Protein AF-K7A7V0-F1 (afdb_monomer_lite)

Structure (mmCIF, N/CA/C/O backbone):
data_AF-K7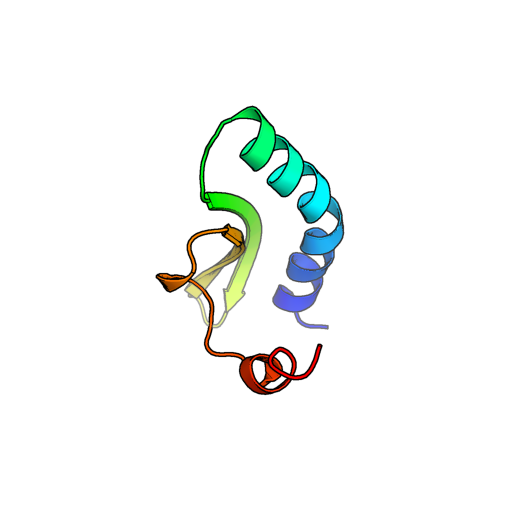A7V0-F1
#
_entry.id   AF-K7A7V0-F1
#
loop_
_atom_site.group_PDB
_atom_site.id
_atom_site.type_symbol
_atom_site.label_atom_id
_atom_site.label_alt_id
_atom_site.label_comp_id
_atom_site.label_asym_id
_atom_site.label_entity_id
_atom_site.label_seq_id
_atom_site.pdbx_PDB_ins_code
_atom_site.Cartn_x
_atom_site.Cartn_y
_atom_site.Cartn_z
_atom_site.occupancy
_atom_site.B_iso_or_equiv
_atom_site.auth_seq_id
_atom_site.auth_comp_id
_atom_site.auth_asym_id
_atom_site.auth_atom_id
_atom_site.pdbx_PDB_model_num
ATOM 1 N N . MET A 1 1 ? -14.822 -10.236 12.368 1.00 57.06 1 MET A N 1
ATOM 2 C CA . MET A 1 1 ? -13.777 -9.560 11.571 1.00 57.06 1 MET A CA 1
ATOM 3 C C . MET A 1 1 ? -13.652 -8.135 12.079 1.00 57.06 1 MET A C 1
ATOM 5 O O . MET A 1 1 ? -14.643 -7.621 12.583 1.00 57.06 1 MET A O 1
ATOM 9 N N . SER A 1 2 ? -12.464 -7.529 12.046 1.00 78.75 2 SER A N 1
ATOM 10 C CA . SER A 1 2 ? -12.320 -6.099 12.353 1.00 78.75 2 SER A CA 1
ATOM 11 C C . SER A 1 2 ? -12.585 -5.276 11.088 1.00 78.75 2 SER A C 1
ATOM 13 O O . SER A 1 2 ? -12.400 -5.783 9.982 1.00 78.75 2 SER A O 1
ATOM 15 N N . GLY A 1 3 ? -12.962 -4.000 11.233 1.00 75.62 3 GLY A N 1
ATOM 16 C CA . GLY A 1 3 ? -13.134 -3.108 10.077 1.00 75.62 3 GLY A CA 1
ATOM 17 C C . GLY A 1 3 ? -11.863 -2.980 9.224 1.00 75.62 3 GLY A C 1
ATOM 18 O O . GLY A 1 3 ? -11.944 -2.786 8.019 1.00 75.62 3 GLY A O 1
ATOM 19 N N . ALA A 1 4 ? -10.682 -3.180 9.820 1.00 77.31 4 ALA A N 1
ATOM 20 C CA . ALA A 1 4 ? -9.423 -3.227 9.080 1.00 77.31 4 ALA A CA 1
ATOM 21 C C . ALA A 1 4 ? -9.323 -4.473 8.184 1.00 77.31 4 ALA A C 1
ATOM 23 O O . ALA A 1 4 ? -8.860 -4.365 7.055 1.00 77.31 4 ALA A O 1
ATOM 24 N N . SER A 1 5 ? -9.795 -5.637 8.649 1.00 77.06 5 SER A N 1
ATOM 25 C CA . SER A 1 5 ? -9.827 -6.866 7.842 1.00 77.06 5 SER A CA 1
ATOM 26 C C . SER A 1 5 ? -10.792 -6.762 6.659 1.00 77.06 5 SER A C 1
ATOM 28 O O . SER A 1 5 ? -10.484 -7.259 5.581 1.00 77.06 5 SER A O 1
ATOM 30 N N . GLU A 1 6 ? -11.940 -6.106 6.840 1.00 81.56 6 GLU A N 1
ATOM 31 C CA . GLU A 1 6 ? -12.914 -5.883 5.761 1.00 81.56 6 GLU A CA 1
ATOM 32 C C . GLU A 1 6 ? -12.362 -4.933 4.694 1.00 81.56 6 GLU A C 1
ATOM 34 O O . GLU A 1 6 ? -12.474 -5.203 3.501 1.00 81.56 6 GLU A O 1
ATOM 39 N N . VAL A 1 7 ? -11.693 -3.859 5.119 1.00 79.56 7 VAL A N 1
ATOM 40 C CA . VAL A 1 7 ? -11.023 -2.920 4.212 1.00 79.56 7 VAL A CA 1
ATOM 41 C C . VAL A 1 7 ? -9.845 -3.584 3.490 1.00 79.56 7 VAL A C 1
ATOM 43 O O . VAL A 1 7 ? -9.675 -3.396 2.288 1.00 79.56 7 VAL A O 1
ATOM 46 N N . ALA A 1 8 ? -9.056 -4.407 4.184 1.00 80.69 8 ALA A N 1
ATOM 47 C CA . ALA A 1 8 ? -7.943 -5.140 3.583 1.00 80.69 8 ALA A CA 1
ATOM 48 C C . ALA A 1 8 ? -8.401 -6.183 2.549 1.00 80.69 8 ALA A C 1
ATOM 50 O O . ALA A 1 8 ? -7.674 -6.447 1.596 1.00 80.69 8 ALA A O 1
ATOM 51 N N . ALA A 1 9 ? -9.613 -6.734 2.668 1.00 83.12 9 ALA A N 1
ATOM 52 C CA . ALA A 1 9 ? -10.157 -7.662 1.673 1.00 83.12 9 ALA A CA 1
ATOM 53 C C . ALA A 1 9 ? -10.319 -7.023 0.277 1.00 83.12 9 ALA A C 1
ATOM 55 O O . ALA A 1 9 ? -10.307 -7.733 -0.728 1.00 83.12 9 ALA A O 1
ATOM 56 N N . LEU A 1 10 ? -10.410 -5.689 0.197 1.00 81.25 10 LEU A N 1
ATOM 57 C CA . LEU A 1 10 ? -10.441 -4.952 -1.070 1.00 81.25 10 LEU A CA 1
ATOM 58 C C . LEU A 1 10 ? -9.081 -4.945 -1.787 1.00 81.25 10 LEU A C 1
ATOM 60 O O . LEU A 1 10 ? -9.033 -4.649 -2.979 1.00 81.25 10 LEU A O 1
ATOM 64 N N . ALA A 1 11 ? -7.984 -5.294 -1.104 1.00 84.25 11 ALA A N 1
ATOM 65 C CA . ALA A 1 11 ? -6.639 -5.298 -1.678 1.00 84.25 11 ALA A CA 1
ATOM 66 C C . ALA A 1 11 ? -6.546 -6.193 -2.918 1.00 84.25 11 ALA A C 1
ATOM 68 O O . ALA A 1 11 ? -6.050 -5.751 -3.949 1.00 84.25 11 ALA A O 1
ATOM 69 N N . VAL A 1 12 ? -7.101 -7.409 -2.850 1.00 83.88 12 VAL A N 1
ATOM 70 C CA . VAL A 1 12 ? -7.040 -8.406 -3.935 1.00 83.88 12 VAL A CA 1
ATOM 71 C C . VAL A 1 12 ? -7.595 -7.857 -5.252 1.00 83.88 12 VAL A C 1
ATOM 73 O O . VAL A 1 12 ? -7.085 -8.178 -6.315 1.00 83.88 12 VAL A O 1
ATOM 76 N N . GLN A 1 13 ? -8.604 -6.986 -5.187 1.00 84.56 13 GLN A N 1
ATOM 77 C CA . GLN A 1 13 ? -9.237 -6.399 -6.372 1.00 84.56 13 GLN A CA 1
ATOM 78 C C . GLN A 1 13 ? -8.401 -5.292 -7.030 1.00 84.56 13 GLN A C 1
ATOM 80 O O . GLN A 1 13 ? -8.717 -4.879 -8.140 1.00 84.56 13 GLN A O 1
ATOM 85 N N . ASN A 1 14 ? -7.372 -4.787 -6.346 1.00 85.25 14 ASN A N 1
ATOM 86 C CA . ASN A 1 14 ? -6.584 -3.638 -6.790 1.00 85.25 14 ASN A CA 1
ATOM 87 C C . ASN A 1 14 ? -5.150 -4.006 -7.208 1.00 85.25 14 ASN A C 1
ATOM 89 O O . ASN A 1 14 ? -4.497 -3.186 -7.845 1.00 85.25 14 ASN A O 1
ATOM 93 N N . ILE A 1 15 ? -4.660 -5.210 -6.877 1.00 87.25 15 ILE A N 1
ATOM 94 C CA . ILE A 1 15 ? -3.272 -5.631 -7.148 1.00 87.25 15 ILE A CA 1
ATOM 95 C C . ILE A 1 15 ? -2.952 -5.577 -8.647 1.00 87.25 15 ILE A C 1
ATOM 97 O O . ILE A 1 15 ? -1.993 -4.914 -9.036 1.00 87.25 15 ILE A O 1
ATOM 101 N N . ASP A 1 16 ? -3.769 -6.222 -9.483 1.00 89.19 16 ASP A N 1
ATOM 102 C CA . ASP A 1 16 ? -3.503 -6.319 -10.925 1.00 89.19 16 ASP A CA 1
ATOM 103 C C . ASP A 1 16 ? -3.479 -4.938 -11.593 1.00 89.19 16 ASP A C 1
ATOM 105 O O . ASP A 1 16 ? -2.592 -4.645 -12.393 1.00 89.19 16 ASP A O 1
ATOM 109 N N . THR A 1 17 ? -4.421 -4.065 -11.220 1.00 88.19 17 THR A N 1
ATOM 110 C CA . THR A 1 17 ? -4.492 -2.687 -11.722 1.00 88.19 17 THR A CA 1
ATOM 111 C C . THR A 1 17 ? -3.259 -1.886 -11.319 1.00 88.19 17 THR A C 1
ATOM 113 O O . THR A 1 17 ? -2.663 -1.229 -12.166 1.00 88.19 17 THR A O 1
ATOM 116 N N . LEU A 1 18 ? -2.839 -1.967 -10.053 1.00 87.81 18 LEU A N 1
ATOM 117 C CA . LEU A 1 18 ? -1.662 -1.244 -9.568 1.00 87.81 18 LEU A CA 1
ATOM 118 C C . LEU A 1 18 ? -0.390 -1.668 -10.304 1.00 87.81 18 LEU A C 1
ATOM 120 O O . LEU A 1 18 ? 0.400 -0.806 -10.681 1.00 87.81 18 LEU A O 1
ATOM 124 N N . ILE A 1 19 ? -0.210 -2.973 -10.531 1.00 87.94 19 ILE A N 1
ATOM 125 C CA . ILE A 1 19 ? 0.931 -3.511 -11.281 1.00 87.94 19 ILE A CA 1
ATOM 126 C C . ILE A 1 19 ? 0.883 -3.041 -12.737 1.00 87.94 19 ILE A C 1
ATOM 128 O O . ILE A 1 19 ? 1.899 -2.591 -13.262 1.00 87.94 19 ILE A O 1
ATOM 132 N N . ALA A 1 20 ? -0.282 -3.113 -13.388 1.00 87.94 20 ALA A N 1
ATOM 133 C CA . ALA A 1 20 ? -0.438 -2.648 -14.764 1.00 87.94 20 ALA A CA 1
ATOM 134 C C . ALA A 1 20 ? -0.086 -1.158 -14.897 1.00 87.94 20 ALA A C 1
ATOM 136 O O . ALA A 1 20 ? 0.716 -0.793 -15.751 1.00 87.94 20 ALA A O 1
ATOM 137 N N . GLU A 1 21 ? -0.596 -0.315 -13.998 1.00 87.69 21 GLU A N 1
ATOM 138 C CA . GLU A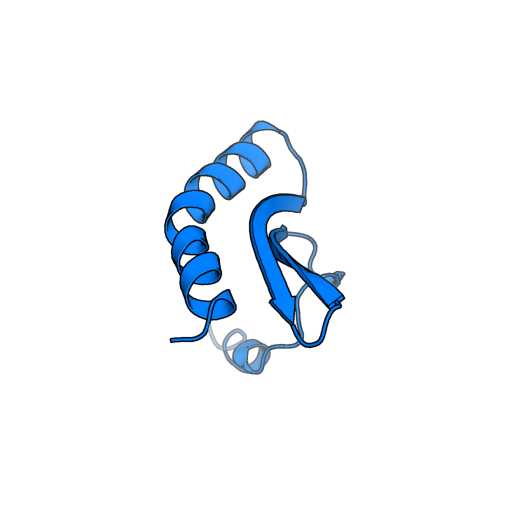 1 21 ? -0.288 1.118 -13.962 1.00 87.69 21 GLU A CA 1
ATOM 139 C C . GLU A 1 21 ? 1.199 1.403 -13.692 1.00 87.69 21 GLU A C 1
ATOM 141 O O . GLU A 1 21 ? 1.757 2.320 -14.292 1.00 87.69 21 GLU A O 1
ATOM 146 N N . MET A 1 22 ? 1.864 0.622 -12.829 1.00 88.94 22 MET A N 1
ATOM 147 C CA . MET A 1 22 ? 3.314 0.740 -12.605 1.00 88.94 22 MET A CA 1
ATOM 148 C C . MET A 1 22 ? 4.110 0.449 -13.876 1.00 88.94 22 MET A C 1
ATOM 150 O O . MET A 1 22 ? 5.011 1.210 -14.227 1.00 88.94 22 MET A O 1
ATOM 154 N N . LEU A 1 23 ? 3.762 -0.636 -14.575 1.00 86.31 23 LEU A N 1
ATOM 155 C CA . LEU A 1 23 ? 4.437 -1.057 -15.803 1.00 86.31 23 LEU A CA 1
ATOM 156 C C . LEU A 1 23 ? 4.172 -0.095 -16.969 1.00 86.31 23 LEU A C 1
ATOM 158 O O . LEU A 1 23 ? 5.073 0.159 -17.765 1.00 86.31 23 LEU A O 1
ATOM 162 N N . GLU A 1 24 ? 2.954 0.442 -17.079 1.00 89.00 24 GLU A N 1
ATOM 163 C CA . GLU A 1 24 ? 2.583 1.414 -18.116 1.00 89.00 24 GLU A CA 1
ATOM 164 C C . GLU A 1 24 ? 3.165 2.809 -17.853 1.00 89.00 24 GLU A C 1
ATOM 166 O O . GLU A 1 24 ? 3.546 3.509 -18.793 1.00 89.00 24 GLU A O 1
ATOM 171 N N . GLY A 1 25 ? 3.220 3.223 -16.585 1.00 81.88 25 GLY A N 1
ATOM 172 C CA . GLY A 1 25 ? 3.664 4.552 -16.169 1.00 81.88 25 GLY A CA 1
ATOM 173 C C . GLY A 1 25 ? 5.174 4.702 -15.978 1.00 81.88 25 GLY A C 1
ATOM 174 O O . GLY A 1 25 ? 5.633 5.829 -15.808 1.00 81.88 25 GLY A O 1
ATOM 175 N N . ASP A 1 26 ? 5.932 3.600 -16.005 1.00 81.06 26 ASP A N 1
ATOM 176 C CA . ASP A 1 26 ? 7.363 3.556 -15.653 1.00 81.06 26 ASP A CA 1
ATOM 177 C C . ASP A 1 26 ? 7.640 4.169 -14.264 1.00 81.06 26 ASP A C 1
ATOM 179 O O . ASP A 1 26 ? 8.614 4.893 -14.039 1.00 81.06 26 ASP A O 1
ATOM 183 N N . TYR A 1 27 ? 6.736 3.911 -13.313 1.00 83.00 27 TYR A N 1
ATOM 184 C CA . TYR A 1 27 ? 6.884 4.334 -11.922 1.00 83.00 27 TYR A CA 1
ATOM 185 C C . TYR A 1 27 ? 7.252 3.125 -11.052 1.00 83.00 27 TYR A C 1
ATOM 187 O O . TYR A 1 27 ? 6.555 2.110 -11.098 1.00 83.00 27 TYR A O 1
ATOM 195 N N . PRO A 1 28 ? 8.308 3.219 -10.219 1.00 84.12 28 PRO A N 1
ATOM 196 C CA . PRO A 1 28 ? 8.787 2.089 -9.420 1.00 84.12 28 PRO A CA 1
ATOM 197 C C . PRO A 1 28 ? 7.881 1.760 -8.223 1.00 84.12 28 PRO A C 1
ATOM 199 O O . PRO A 1 28 ? 8.021 0.693 -7.632 1.00 84.12 28 PRO A O 1
ATOM 202 N N . ASP A 1 29 ? 6.939 2.650 -7.897 1.00 89.38 29 ASP A N 1
ATOM 203 C CA . ASP A 1 29 ? 5.973 2.512 -6.812 1.00 89.38 29 ASP A CA 1
ATOM 204 C C . ASP A 1 29 ? 4.580 2.938 -7.279 1.00 89.38 29 ASP A C 1
ATOM 206 O O . ASP A 1 29 ? 4.432 3.948 -7.972 1.00 89.38 29 ASP A O 1
ATOM 210 N N . ASN A 1 30 ? 3.551 2.238 -6.806 1.00 90.56 30 ASN A N 1
ATOM 211 C CA . ASN A 1 30 ? 2.166 2.689 -6.900 1.00 90.56 30 ASN A CA 1
ATOM 212 C C . ASN A 1 30 ? 1.388 2.316 -5.633 1.00 90.56 30 ASN A C 1
ATOM 214 O O . ASN A 1 30 ? 1.686 1.323 -4.965 1.00 90.56 30 ASN A O 1
ATOM 218 N N . ALA A 1 31 ? 0.400 3.131 -5.266 1.00 90.44 31 ALA A N 1
ATOM 219 C CA . ALA A 1 31 ? -0.389 2.911 -4.065 1.00 90.44 31 ALA A CA 1
ATOM 220 C C . ALA A 1 31 ? -1.835 3.383 -4.213 1.00 90.44 31 ALA A C 1
ATOM 222 O O . ALA A 1 31 ? -2.111 4.443 -4.774 1.00 90.44 31 ALA A O 1
ATOM 223 N N . VAL A 1 32 ? -2.760 2.636 -3.609 1.00 89.75 32 VAL A N 1
ATOM 224 C CA . VAL A 1 32 ? -4.183 2.988 -3.560 1.00 89.75 32 VAL A CA 1
ATOM 225 C C . VAL A 1 32 ? -4.716 2.964 -2.134 1.00 89.75 32 VAL A C 1
ATOM 227 O O . VAL A 1 32 ? -4.320 2.158 -1.289 1.00 89.75 32 VAL A O 1
ATOM 230 N N . SER A 1 33 ? -5.665 3.857 -1.865 1.00 90.19 33 SER A N 1
ATOM 231 C CA . SER A 1 33 ? -6.439 3.847 -0.629 1.00 90.19 33 SER A CA 1
ATOM 232 C C . SER A 1 33 ? -7.471 2.724 -0.662 1.00 90.19 33 SER A C 1
ATOM 234 O O . SER A 1 33 ? -8.382 2.760 -1.482 1.00 90.19 33 SER A O 1
ATOM 236 N N . LEU A 1 34 ? -7.401 1.796 0.290 1.00 88.75 34 LEU A N 1
ATOM 237 C CA . LEU A 1 34 ? -8.403 0.736 0.437 1.00 88.75 34 LEU A CA 1
ATOM 238 C C . LEU A 1 34 ? -9.584 1.179 1.305 1.00 88.75 34 LEU A C 1
ATOM 240 O O . LEU A 1 34 ? -10.701 0.703 1.137 1.00 88.75 34 LEU A O 1
ATOM 244 N N . GLY A 1 35 ? -9.358 2.109 2.233 1.00 88.25 35 GLY A N 1
ATOM 245 C CA . GLY A 1 35 ? -10.402 2.613 3.119 1.00 88.25 35 GLY A CA 1
ATOM 246 C C . GLY A 1 35 ? -9.835 3.221 4.393 1.00 88.25 35 GLY A C 1
ATOM 247 O O . GLY A 1 35 ? -8.625 3.401 4.537 1.00 88.25 35 GLY A O 1
ATOM 248 N N . ARG A 1 36 ? -10.723 3.563 5.327 1.00 91.31 36 ARG A N 1
ATOM 249 C CA . ARG A 1 36 ? -10.357 4.156 6.616 1.00 91.31 36 ARG A CA 1
ATOM 250 C C . ARG A 1 36 ? -11.109 3.477 7.744 1.00 91.31 36 ARG A C 1
ATOM 252 O O . ARG A 1 36 ? -12.259 3.079 7.577 1.00 91.31 36 ARG A O 1
ATOM 259 N N . VAL A 1 37 ? -10.461 3.375 8.893 1.00 90.12 37 VAL A N 1
ATOM 260 C CA . VAL A 1 37 ? -11.034 2.834 10.122 1.00 90.12 37 VAL A CA 1
ATOM 261 C C . VAL A 1 37 ? -10.858 3.842 11.249 1.00 90.12 37 VAL A C 1
ATOM 263 O O . VAL A 1 37 ? -9.867 4.569 11.297 1.00 90.12 37 VAL A O 1
ATOM 266 N N . LEU A 1 38 ? -11.825 3.891 12.162 1.00 91.44 38 LEU A N 1
ATOM 267 C CA . LEU A 1 38 ? -11.742 4.696 13.375 1.00 91.44 38 LEU A CA 1
ATOM 268 C C . LEU A 1 38 ? -11.449 3.762 14.549 1.00 91.44 38 LEU A C 1
ATOM 270 O O . LEU A 1 38 ? -12.280 2.922 14.891 1.00 91.44 38 LEU A O 1
ATOM 274 N N . LEU A 1 39 ? -10.276 3.905 15.159 1.00 87.25 39 LEU A N 1
ATOM 275 C CA . LEU A 1 39 ? -9.860 3.115 16.314 1.00 87.25 39 LEU A CA 1
ATOM 276 C C . LEU A 1 39 ? -9.524 4.062 17.464 1.00 87.25 39 LEU A C 1
ATOM 278 O O . LEU A 1 39 ? -8.670 4.929 17.316 1.00 87.25 39 LEU A O 1
ATOM 282 N N . GLU A 1 40 ? -10.228 3.922 18.590 1.00 90.38 40 GLU A N 1
ATOM 283 C CA . GLU A 1 40 ? -10.006 4.733 19.803 1.00 90.38 40 GLU A CA 1
ATOM 284 C C . GLU A 1 40 ? -10.009 6.257 19.546 1.00 90.38 40 GLU A C 1
ATOM 286 O O . GLU A 1 40 ? -9.267 7.021 20.155 1.00 90.38 40 GLU A O 1
ATOM 291 N N . GLY A 1 41 ? -10.849 6.717 18.610 1.00 92.12 41 GLY A N 1
ATOM 292 C CA . GLY A 1 41 ? -10.945 8.133 18.232 1.00 92.12 41 GLY A CA 1
ATOM 293 C C . GLY A 1 41 ? -9.857 8.618 17.268 1.00 92.12 41 GLY A C 1
ATOM 294 O O . GLY A 1 41 ? -9.866 9.788 16.889 1.00 92.12 41 GLY A O 1
ATOM 295 N N . LYS A 1 42 ? -8.954 7.736 16.826 1.00 92.94 42 LYS A N 1
ATOM 296 C CA . LYS A 1 42 ? -7.955 8.013 15.793 1.00 92.94 42 LYS A CA 1
ATOM 297 C C . LYS A 1 42 ? -8.392 7.429 14.453 1.00 92.94 42 LYS A C 1
ATOM 299 O O . LYS A 1 42 ? -8.705 6.243 14.348 1.00 92.94 42 LYS A O 1
ATOM 304 N N . GLU A 1 43 ? -8.403 8.268 13.423 1.00 93.12 43 GLU A N 1
ATOM 305 C CA . GLU A 1 43 ? -8.618 7.834 12.042 1.00 93.12 43 GLU A CA 1
ATOM 306 C C . GLU A 1 43 ? -7.327 7.205 11.501 1.00 93.12 43 GLU A C 1
ATOM 308 O O . GLU A 1 43 ? -6.242 7.781 11.605 1.00 93.12 43 GLU A O 1
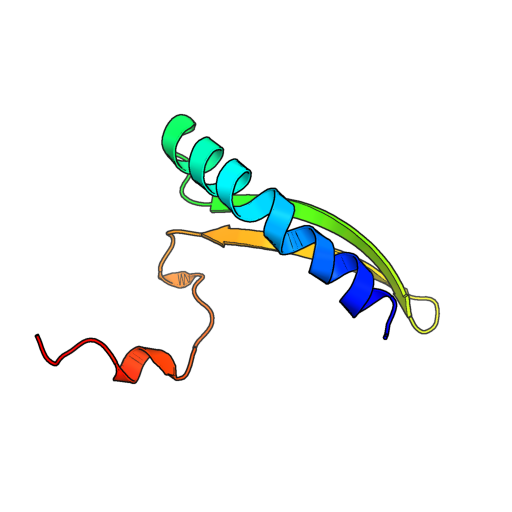ATOM 313 N N . ILE A 1 44 ? -7.444 6.002 10.948 1.00 92.94 44 ILE A N 1
ATOM 314 C CA . ILE A 1 44 ? -6.347 5.238 10.355 1.00 92.94 44 ILE A CA 1
ATOM 315 C C . ILE A 1 44 ? -6.749 4.909 8.921 1.00 92.94 44 ILE A C 1
ATOM 317 O O . ILE A 1 44 ? -7.817 4.345 8.685 1.00 92.94 44 ILE A O 1
ATOM 321 N N . GLN A 1 45 ? -5.897 5.248 7.959 1.00 91.81 45 GLN A N 1
ATOM 322 C CA . GLN A 1 45 ? -6.088 4.864 6.566 1.00 91.81 45 GLN A CA 1
ATOM 323 C C . GLN A 1 45 ? -5.363 3.550 6.285 1.00 91.81 45 GLN A C 1
ATOM 325 O O . GLN A 1 45 ? -4.208 3.381 6.667 1.00 91.81 45 GLN A O 1
ATOM 330 N N . ILE A 1 46 ? -6.044 2.649 5.586 1.00 89.75 46 ILE A N 1
ATOM 331 C CA . ILE A 1 46 ? -5.464 1.418 5.064 1.00 89.75 46 ILE A CA 1
ATOM 332 C C . ILE A 1 46 ? -5.180 1.633 3.580 1.00 89.75 46 ILE A C 1
ATOM 334 O O . ILE A 1 46 ? -6.042 2.102 2.830 1.00 89.75 46 ILE A O 1
ATOM 338 N N . GLN A 1 47 ? -3.962 1.310 3.167 1.00 91.62 47 GLN A N 1
ATOM 339 C CA . GLN A 1 47 ? -3.478 1.481 1.802 1.00 91.62 47 GLN A CA 1
ATOM 340 C C . GLN A 1 47 ? -2.819 0.182 1.334 1.00 91.62 47 GLN A C 1
ATOM 342 O O . GLN A 1 47 ? -2.282 -0.566 2.152 1.00 91.62 47 GLN A O 1
ATOM 347 N N . LEU A 1 48 ? -2.858 -0.068 0.028 1.00 90.44 48 LEU A N 1
ATOM 348 C CA . LEU A 1 48 ? -2.047 -1.085 -0.636 1.00 90.44 48 LEU A CA 1
ATOM 349 C C . LEU A 1 48 ? -0.962 -0.359 -1.422 1.00 90.44 48 LEU A C 1
ATOM 351 O O . LEU A 1 48 ? -1.297 0.469 -2.267 1.00 90.44 48 LEU A O 1
ATOM 355 N N . LYS A 1 49 ? 0.304 -0.663 -1.131 1.00 91.38 49 LYS A N 1
ATOM 356 C CA . LYS A 1 49 ? 1.473 -0.204 -1.888 1.00 91.38 49 LYS A CA 1
ATOM 357 C C . LYS A 1 49 ? 2.058 -1.405 -2.628 1.00 91.38 49 LYS A C 1
ATOM 359 O O . LYS A 1 49 ? 2.276 -2.444 -2.011 1.00 91.38 49 LYS A O 1
ATOM 364 N N . VAL A 1 50 ? 2.319 -1.245 -3.918 1.00 90.06 50 VAL A N 1
ATOM 365 C CA . VAL A 1 50 ? 3.162 -2.143 -4.710 1.00 90.06 50 VAL A CA 1
ATOM 366 C C . VAL A 1 50 ? 4.447 -1.379 -5.016 1.00 90.06 50 VAL A C 1
ATOM 368 O O . VAL A 1 50 ? 4.400 -0.205 -5.382 1.00 90.06 50 VAL A O 1
ATOM 371 N N . THR A 1 51 ? 5.592 -2.014 -4.793 1.00 92.44 51 THR A N 1
ATOM 372 C CA . THR A 1 51 ? 6.910 -1.402 -4.975 1.00 92.44 51 THR A CA 1
ATOM 373 C C . THR A 1 51 ? 7.847 -2.384 -5.659 1.00 92.44 51 THR A C 1
ATOM 375 O O . THR A 1 51 ? 7.837 -3.574 -5.351 1.00 92.44 51 THR A O 1
ATOM 378 N N . SER A 1 52 ? 8.651 -1.887 -6.593 1.00 89.62 52 SER A N 1
ATOM 379 C CA . SER A 1 52 ? 9.820 -2.586 -7.132 1.00 89.62 52 SER A CA 1
ATOM 380 C C . SER A 1 52 ? 11.130 -2.025 -6.566 1.00 89.62 52 SER A C 1
ATOM 382 O O . SER A 1 52 ? 12.213 -2.412 -7.007 1.00 89.62 52 SER A O 1
ATOM 384 N N . VAL A 1 53 ? 11.058 -1.082 -5.620 1.00 89.75 53 VAL A N 1
ATOM 385 C CA . VAL A 1 53 ? 12.218 -0.500 -4.944 1.00 89.75 53 VAL A CA 1
ATOM 386 C C . VAL A 1 53 ? 12.627 -1.440 -3.821 1.00 89.75 53 VAL A C 1
ATOM 388 O O . VAL A 1 53 ? 12.014 -1.462 -2.762 1.00 89.75 53 V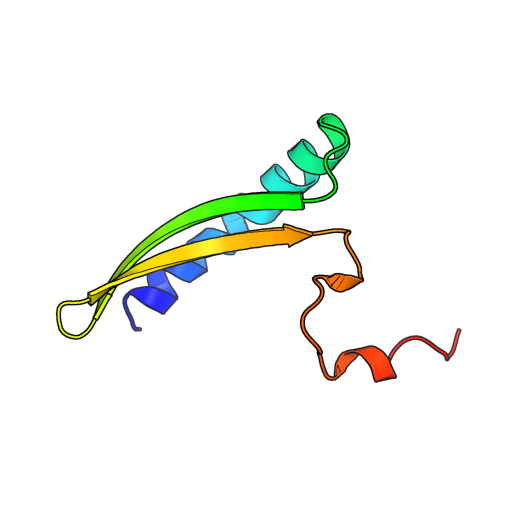AL A O 1
ATOM 391 N N . HIS A 1 54 ? 13.694 -2.203 -4.040 1.00 87.31 54 HIS A N 1
ATOM 392 C CA . HIS A 1 54 ? 14.141 -3.221 -3.085 1.00 87.31 54 HIS A CA 1
ATOM 393 C C . HIS A 1 54 ? 14.416 -2.668 -1.673 1.00 87.31 54 HIS A C 1
ATOM 395 O O . HIS A 1 54 ? 14.141 -3.333 -0.686 1.00 87.31 54 HIS A O 1
ATOM 401 N N . ALA A 1 55 ? 14.883 -1.419 -1.559 1.00 87.69 55 ALA A N 1
ATOM 402 C CA . ALA A 1 55 ? 15.102 -0.760 -0.266 1.00 87.69 55 ALA A CA 1
ATOM 403 C C . ALA A 1 55 ? 13.811 -0.487 0.536 1.00 87.69 55 ALA A C 1
ATOM 405 O O . ALA A 1 55 ? 13.891 -0.219 1.733 1.00 87.69 55 ALA A O 1
ATOM 406 N N . ASP A 1 56 ? 12.648 -0.537 -0.118 1.00 87.94 56 ASP A N 1
ATOM 407 C CA . ASP A 1 56 ? 11.330 -0.352 0.494 1.00 87.94 56 ASP A CA 1
ATOM 408 C C . ASP A 1 56 ? 10.642 -1.691 0.805 1.00 87.94 56 ASP A C 1
ATOM 410 O O . ASP A 1 56 ? 9.499 -1.700 1.274 1.00 87.94 56 ASP A O 1
ATOM 414 N N . PHE A 1 57 ? 11.298 -2.823 0.523 1.00 88.06 57 PHE A N 1
ATOM 415 C CA . PHE A 1 57 ? 10.758 -4.133 0.859 1.00 88.06 57 PHE A CA 1
ATOM 416 C C . PHE A 1 57 ? 10.750 -4.277 2.379 1.00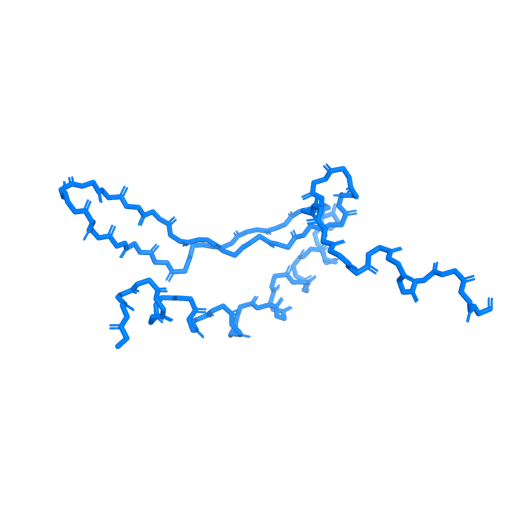 88.06 57 PHE A C 1
ATOM 418 O O . PHE A 1 57 ? 11.688 -3.880 3.069 1.00 88.06 57 PHE A O 1
ATOM 425 N N . TYR A 1 58 ? 9.657 -4.812 2.916 1.00 83.56 58 TYR A N 1
ATOM 426 C CA . TYR A 1 58 ? 9.639 -5.187 4.321 1.00 83.56 58 TYR A CA 1
ATOM 427 C C . TYR A 1 58 ? 10.525 -6.412 4.506 1.00 83.56 58 TYR A C 1
ATOM 429 O O . TYR A 1 58 ? 10.379 -7.368 3.745 1.00 83.56 58 TYR A O 1
ATOM 437 N N . ASP A 1 59 ? 11.380 -6.384 5.530 1.00 73.62 59 ASP A N 1
ATOM 438 C CA . ASP A 1 59 ? 12.131 -7.555 5.978 1.00 73.62 59 ASP A C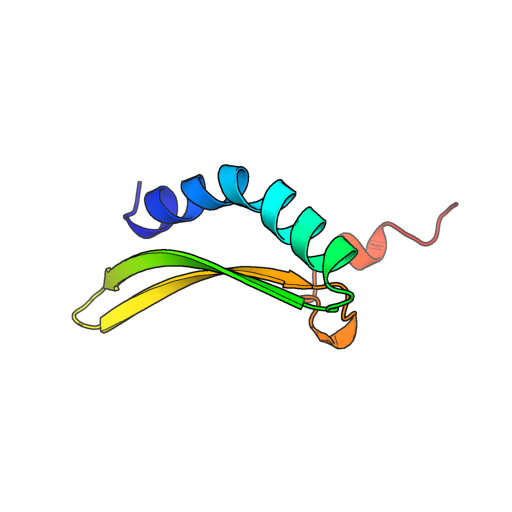A 1
ATOM 439 C C . ASP A 1 59 ? 11.130 -8.699 6.190 1.00 73.62 59 ASP A C 1
ATOM 441 O O . ASP A 1 59 ? 10.296 -8.668 7.102 1.00 73.62 59 ASP A O 1
ATOM 445 N N . SER A 1 60 ? 11.149 -9.668 5.284 1.00 59.97 60 SER A N 1
ATOM 446 C CA . SER A 1 60 ? 10.303 -10.850 5.345 1.00 59.97 60 SER A CA 1
ATOM 447 C C . SER A 1 60 ? 11.215 -12.051 5.509 1.00 59.97 60 SER A C 1
ATOM 449 O O . SER A 1 60 ? 12.264 -12.124 4.872 1.00 59.97 60 SER A O 1
ATOM 451 N N . ASP A 1 61 ? 10.801 -13.010 6.334 1.00 56.69 61 ASP A N 1
ATOM 452 C CA . ASP A 1 61 ? 11.520 -14.275 6.539 1.00 56.69 61 ASP A CA 1
ATOM 453 C C . ASP A 1 61 ? 11.670 -15.105 5.228 1.00 56.69 61 ASP A C 1
ATOM 455 O O . ASP A 1 61 ? 12.199 -16.212 5.249 1.00 56.69 61 ASP A O 1
ATOM 459 N N . GLU A 1 62 ? 11.187 -14.603 4.081 1.00 53.53 62 GLU A N 1
ATOM 460 C CA . GLU A 1 62 ? 11.284 -15.214 2.749 1.00 53.53 62 GLU A CA 1
ATOM 461 C C . GLU A 1 62 ? 12.607 -14.912 2.018 1.00 53.53 62 GLU A C 1
ATOM 463 O O . GLU A 1 62 ? 12.887 -15.563 1.011 1.00 53.53 62 GLU A O 1
ATOM 468 N N . GLU A 1 63 ? 13.467 -14.015 2.528 1.00 53.72 63 GLU A N 1
ATOM 469 C CA . GLU A 1 63 ? 14.827 -13.820 1.979 1.00 53.72 63 GLU A CA 1
ATOM 470 C C . GLU A 1 63 ? 15.714 -15.085 2.070 1.00 53.72 63 GLU A C 1
ATOM 472 O O . GLU A 1 63 ? 16.741 -15.167 1.396 1.00 53.72 63 GLU A O 1
ATOM 477 N N . ASP A 1 64 ? 15.293 -16.111 2.820 1.00 54.25 64 ASP A N 1
ATOM 478 C CA . ASP A 1 64 ? 15.966 -17.416 2.903 1.00 54.25 64 ASP A CA 1
ATOM 479 C C . ASP A 1 64 ? 15.617 -18.388 1.747 1.00 54.25 64 ASP A C 1
ATOM 481 O O . ASP A 1 64 ? 16.210 -19.466 1.662 1.00 54.25 64 ASP A O 1
ATOM 485 N N . LEU A 1 65 ? 14.672 -18.064 0.848 1.00 55.69 65 LEU A N 1
ATOM 486 C CA . LEU A 1 65 ? 14.181 -19.005 -0.180 1.00 55.69 65 LEU A CA 1
ATOM 487 C C . LEU A 1 65 ? 14.752 -18.828 -1.599 1.00 55.69 65 LEU A C 1
ATOM 489 O O . LEU A 1 65 ? 14.461 -19.662 -2.457 1.00 55.69 65 LEU A O 1
ATOM 493 N N . GLU A 1 66 ? 15.607 -17.838 -1.871 1.00 53.25 66 GLU A N 1
ATOM 494 C CA . GLU A 1 66 ? 16.188 -17.642 -3.214 1.00 53.25 66 GLU A CA 1
ATOM 495 C C . GLU A 1 66 ? 17.724 -17.522 -3.219 1.00 53.25 66 GLU A C 1
ATOM 497 O O . GLU A 1 66 ? 18.280 -16.505 -3.616 1.00 53.25 66 GLU A O 1
ATOM 502 N N . TYR A 1 67 ? 18.430 -18.602 -2.857 1.00 56.72 67 TYR A N 1
ATOM 503 C CA . TYR A 1 67 ? 19.793 -18.879 -3.363 1.00 56.72 67 TYR A CA 1
ATOM 504 C C . TYR A 1 67 ? 20.058 -20.380 -3.636 1.00 56.72 67 TYR A C 1
ATOM 506 O O . TYR A 1 67 ? 21.198 -20.835 -3.557 1.00 56.72 67 TYR A O 1
ATOM 514 N N . GLU A 1 68 ? 19.036 -21.167 -3.998 1.00 46.91 68 GLU A N 1
ATOM 515 C CA . GLU A 1 68 ? 19.212 -22.550 -4.490 1.00 46.91 68 GLU A CA 1
ATOM 516 C C . GLU A 1 68 ? 18.494 -22.797 -5.835 1.00 46.91 68 GLU A C 1
ATOM 518 O O . GLU A 1 68 ? 17.597 -23.635 -5.928 1.00 46.91 68 GLU A O 1
ATOM 523 N N . LEU A 1 69 ? 18.907 -22.093 -6.898 1.00 44.09 69 LEU A N 1
ATOM 524 C CA . LEU A 1 69 ? 18.631 -22.482 -8.293 1.00 44.09 69 LEU A CA 1
ATOM 525 C C . LEU A 1 69 ? 19.890 -22.388 -9.163 1.00 44.09 69 LEU A C 1
ATOM 527 O O . LEU A 1 69 ? 20.529 -21.312 -9.175 1.00 44.09 69 LEU A O 1
#

pLDDT: mean 81.58, std 12.95, range [44.09, 93.12]

Sequence (69 aa):
MSGASEVAALAVQNIDTLIAEMLEGDYPDNAVSLGRVLLEGKEIQIQLKVTSVHADFYDSDEEDLEYEL

Foldseek 3Di:
DDPLVVLVVCVVVCVVVQVVCCVVVVPQKDKDWSAWDQDPNDIDTDMDMDGPPPVPDDPDPCVVPPDDD

Organism: NCBI:txid1129794

Secondary structure (DSSP, 8-state):
--HHHHHHTTGGGTHHHHHHHHHHHT-SEEEEEEEEEEETTEEEEEEEEEE--GGGS---GGGGSSS--

Radius of gyration: 15.11 Å; chains: 1; bounding box: 34×31×38 Å